Protein AF-A0A2G4SK07-F1 (afdb_monomer_lite)

Foldseek 3Di:
DDDDDPPVPCDPLNVVLVVLVVVLVVLVVVLVVLVVLLVVLVVQLVVCVVVVNNVSNVVSVVVSVVSVVVSVVSVVVNVVSVVVSVVSVVVVVD

Radius of gyration: 22.3 Å; chains: 1; bounding box: 46×20×76 Å

pLDDT: mean 86.28, std 12.92, range [44.97, 95.75]

Secondary structure (DSSP, 8-state):
-----------HHHHHHHHHHHHHHHHHHHHHHHHHHHHHHHHHHHHHHHTT-HHHHHHHHHHHHHHHHHHHHHHHHHHHHHHHHHHHHHTT--

Structure (mmCIF, N/CA/C/O backbone):
data_AF-A0A2G4SK07-F1
#
_entry.id   AF-A0A2G4SK07-F1
#
loop_
_atom_site.group_PDB
_atom_site.id
_atom_site.type_symbol
_atom_site.label_atom_id
_atom_site.label_alt_id
_atom_site.label_comp_id
_atom_site.label_asym_id
_atom_site.label_entity_id
_atom_site.label_seq_id
_atom_site.pdbx_PDB_ins_code
_atom_site.Cartn_x
_atom_site.Cartn_y
_atom_site.Cartn_z
_atom_site.occupancy
_atom_site.B_iso_or_equiv
_atom_site.auth_seq_id
_atom_site.auth_comp_id
_atom_site.auth_asym_id
_atom_site.auth_atom_id
_atom_site.pdbx_PDB_model_num
ATOM 1 N N . MET A 1 1 ? 15.743 -11.978 -55.908 1.00 46.94 1 MET A N 1
ATOM 2 C CA . MET A 1 1 ? 16.941 -11.297 -55.371 1.00 46.94 1 MET A CA 1
ATOM 3 C C . MET A 1 1 ? 16.499 -10.005 -54.694 1.00 46.94 1 M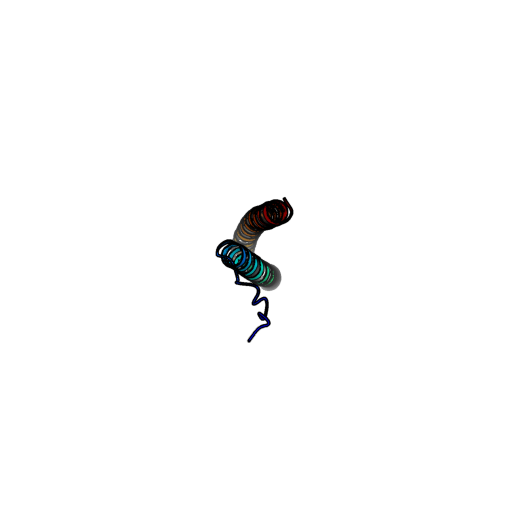ET A C 1
ATOM 5 O O . MET A 1 1 ? 15.891 -9.203 -55.378 1.00 46.94 1 MET A O 1
ATOM 9 N N . GLY A 1 2 ? 16.768 -9.865 -53.387 1.00 58.09 2 GLY A N 1
ATOM 10 C CA . GLY A 1 2 ? 16.908 -8.600 -52.639 1.00 58.09 2 GLY A CA 1
ATOM 11 C C . GLY A 1 2 ? 15.714 -7.638 -52.545 1.00 58.09 2 GLY A C 1
ATOM 12 O O . GLY A 1 2 ? 15.352 -7.011 -53.524 1.00 58.09 2 GLY A O 1
ATOM 13 N N . VAL A 1 3 ? 15.192 -7.405 -51.338 1.00 44.97 3 VAL A N 1
ATOM 14 C CA . VAL A 1 3 ? 15.668 -6.320 -50.454 1.00 44.97 3 VAL A CA 1
ATOM 15 C C . VAL A 1 3 ? 15.132 -6.552 -49.039 1.00 44.97 3 VAL A C 1
ATOM 17 O O . VAL A 1 3 ? 13.946 -6.792 -48.822 1.00 44.97 3 VAL A O 1
ATOM 20 N N . GLY A 1 4 ? 16.054 -6.581 -48.078 1.00 48.31 4 GLY A N 1
ATOM 21 C CA . GLY A 1 4 ? 15.809 -6.961 -46.695 1.00 48.31 4 GLY A CA 1
ATOM 22 C C . GLY A 1 4 ? 14.830 -6.032 -45.994 1.00 48.31 4 GLY A C 1
ATOM 23 O O . GLY A 1 4 ? 15.121 -4.865 -45.746 1.00 48.31 4 GLY A O 1
ATOM 24 N N . SER A 1 5 ? 13.702 -6.597 -45.571 1.00 50.03 5 SER A N 1
ATOM 25 C CA . SER A 1 5 ? 12.925 -6.055 -44.466 1.00 50.03 5 SER A CA 1
ATOM 26 C C . SER A 1 5 ? 13.865 -5.925 -43.266 1.00 50.03 5 SER A C 1
ATOM 28 O O . SER A 1 5 ? 14.254 -6.944 -42.685 1.00 50.03 5 SER A O 1
ATOM 30 N N . SER A 1 6 ? 14.253 -4.699 -42.909 1.00 54.53 6 SER A N 1
ATOM 31 C CA . SER A 1 6 ? 14.909 -4.394 -41.636 1.00 54.53 6 SER A CA 1
ATOM 32 C C . SER A 1 6 ? 13.922 -4.707 -40.510 1.00 54.53 6 SER A C 1
ATOM 34 O O . SER A 1 6 ? 13.225 -3.842 -39.977 1.00 54.53 6 SER A O 1
ATOM 36 N N . LYS A 1 7 ? 13.782 -5.999 -40.197 1.00 59.16 7 LYS A N 1
ATOM 37 C CA . LYS A 1 7 ? 13.061 -6.474 -39.025 1.00 59.16 7 LYS A CA 1
ATOM 38 C C . LYS A 1 7 ? 13.885 -5.979 -37.852 1.00 59.16 7 LYS A C 1
ATOM 40 O O . LYS A 1 7 ? 14.936 -6.551 -37.573 1.00 59.16 7 LYS A O 1
ATOM 45 N N . HIS A 1 8 ? 13.438 -4.899 -37.218 1.00 62.19 8 HIS A N 1
ATOM 46 C CA . HIS A 1 8 ? 13.980 -4.435 -35.949 1.00 62.19 8 HIS A CA 1
ATOM 47 C C . HIS A 1 8 ? 13.955 -5.624 -34.982 1.00 62.19 8 HIS A C 1
ATOM 49 O O . HIS A 1 8 ? 12.906 -5.987 -34.447 1.00 62.19 8 HIS A O 1
ATOM 55 N N . LYS A 1 9 ? 15.090 -6.317 -34.842 1.00 73.00 9 LYS A N 1
ATOM 56 C CA . LYS A 1 9 ? 15.209 -7.461 -33.944 1.00 73.00 9 LYS A CA 1
ATOM 57 C C . LYS A 1 9 ? 15.154 -6.897 -32.536 1.00 73.00 9 LYS A C 1
ATOM 59 O O . LYS A 1 9 ? 16.060 -6.180 -32.128 1.00 73.00 9 LYS A O 1
ATOM 64 N N . ILE A 1 10 ? 14.076 -7.212 -31.823 1.00 73.06 10 ILE A N 1
ATOM 65 C CA . ILE A 1 10 ? 13.927 -6.891 -30.404 1.00 73.06 10 ILE A CA 1
ATOM 66 C C . ILE A 1 10 ? 15.143 -7.470 -29.680 1.00 73.06 10 ILE A C 1
ATOM 68 O O . ILE A 1 10 ? 15.338 -8.689 -29.666 1.00 73.06 10 ILE A O 1
ATOM 72 N N . THR A 1 11 ? 15.969 -6.596 -29.115 1.00 84.00 11 THR A N 1
ATOM 73 C CA . THR A 1 11 ? 17.181 -6.997 -28.398 1.00 84.00 11 THR A CA 1
ATOM 74 C C . THR A 1 11 ? 16.828 -7.524 -27.005 1.00 84.00 11 THR A C 1
ATOM 76 O O . THR A 1 11 ? 15.749 -7.252 -26.472 1.00 84.00 11 THR A O 1
ATOM 79 N N . SER A 1 12 ? 17.730 -8.281 -26.376 1.00 82.00 12 SER A N 1
ATOM 80 C CA . SER A 1 12 ? 17.586 -8.681 -24.965 1.00 82.00 12 SER A CA 1
ATOM 81 C C . SER A 1 12 ? 17.418 -7.466 -24.042 1.00 82.00 12 SER A C 1
ATOM 83 O O . SER A 1 12 ? 16.644 -7.513 -23.088 1.00 82.00 12 SER A O 1
ATOM 85 N N . GLN A 1 13 ? 18.067 -6.351 -24.380 1.00 77.88 13 GLN A N 1
ATOM 86 C CA . GLN A 1 13 ? 17.947 -5.076 -23.679 1.00 77.88 13 GLN A CA 1
ATOM 87 C C . GLN A 1 13 ? 16.552 -4.449 -23.829 1.00 77.88 13 GLN A C 1
ATOM 89 O O . GLN A 1 13 ? 15.995 -3.959 -22.848 1.00 77.88 13 GLN A O 1
ATOM 94 N N . ASP A 1 14 ? 15.942 -4.505 -25.019 1.00 83.06 14 ASP A N 1
ATOM 95 C CA . ASP A 1 14 ? 14.570 -4.017 -25.227 1.00 83.06 14 ASP A CA 1
ATOM 96 C C . ASP A 1 14 ? 13.552 -4.799 -24.387 1.00 83.06 14 ASP A C 1
ATOM 98 O O . ASP A 1 14 ? 12.615 -4.205 -23.847 1.00 83.06 14 ASP A O 1
ATOM 102 N N . LYS A 1 15 ? 13.760 -6.115 -24.231 1.00 85.81 15 LYS A N 1
ATOM 103 C CA . LYS A 1 15 ? 12.940 -6.959 -23.349 1.00 85.81 15 LYS A CA 1
ATOM 104 C C . LYS A 1 15 ? 13.111 -6.572 -21.880 1.00 85.81 15 LYS A C 1
ATOM 106 O O . LYS A 1 15 ? 12.114 -6.340 -21.209 1.00 85.81 15 LYS A O 1
ATOM 111 N N . ALA A 1 16 ? 14.347 -6.384 -21.414 1.00 85.75 16 ALA A N 1
ATOM 112 C CA . ALA A 1 16 ? 14.610 -5.953 -20.039 1.00 85.75 16 ALA A CA 1
ATOM 113 C C . ALA A 1 16 ? 13.978 -4.582 -19.722 1.00 85.75 16 ALA A C 1
ATOM 115 O O . ALA A 1 16 ? 13.369 -4.396 -18.670 1.00 85.75 16 ALA A O 1
ATOM 116 N N . ILE A 1 17 ? 14.047 -3.625 -20.656 1.00 86.94 17 ILE A N 1
ATOM 117 C CA . ILE A 1 17 ? 13.389 -2.315 -20.511 1.00 86.94 17 ILE A CA 1
ATOM 118 C C . ILE A 1 17 ? 11.863 -2.464 -20.466 1.00 86.94 17 ILE A C 1
ATOM 120 O O . ILE A 1 17 ? 11.196 -1.734 -19.727 1.00 86.94 17 ILE A O 1
ATOM 124 N N . LEU A 1 18 ? 11.292 -3.366 -21.269 1.00 89.31 18 LEU A N 1
ATOM 125 C CA . LEU A 1 18 ? 9.860 -3.652 -21.240 1.00 89.31 18 LEU A CA 1
ATOM 126 C C . LEU A 1 18 ? 9.445 -4.239 -19.887 1.00 89.31 18 LEU A C 1
ATOM 128 O O . LEU A 1 18 ? 8.477 -3.757 -19.303 1.00 89.31 18 LEU A O 1
ATOM 132 N N . ASP A 1 19 ? 10.200 -5.196 -19.356 1.00 89.12 19 ASP A N 1
ATOM 133 C CA . ASP A 1 19 ? 9.909 -5.822 -18.065 1.00 89.12 19 ASP A CA 1
ATOM 134 C C . ASP A 1 19 ? 9.944 -4.804 -16.917 1.00 89.12 19 ASP A C 1
ATOM 136 O O . ASP A 1 19 ? 9.018 -4.763 -16.102 1.00 89.12 19 ASP A O 1
ATOM 140 N N . LEU A 1 20 ? 10.933 -3.901 -16.902 1.00 89.62 20 LEU A N 1
ATOM 141 C CA . LEU A 1 20 ? 11.000 -2.802 -15.930 1.00 89.62 20 LEU A CA 1
ATOM 142 C C . LEU A 1 20 ? 9.785 -1.865 -16.028 1.00 89.62 20 LEU A C 1
ATOM 144 O O . LEU A 1 20 ? 9.216 -1.463 -15.011 1.00 89.62 20 LEU A O 1
ATOM 148 N N . LYS A 1 21 ? 9.334 -1.537 -17.247 1.00 90.06 21 LYS A N 1
ATOM 149 C CA . LYS A 1 21 ? 8.121 -0.723 -17.452 1.00 90.06 21 LYS A CA 1
ATOM 150 C C . LYS A 1 21 ? 6.872 -1.439 -16.946 1.00 90.06 21 LYS A C 1
ATOM 152 O O . LYS A 1 21 ? 6.052 -0.817 -16.276 1.00 90.06 21 LYS A O 1
ATOM 157 N N . VAL A 1 22 ? 6.745 -2.737 -17.220 1.00 93.81 22 VAL A N 1
ATOM 158 C CA . VAL A 1 22 ? 5.624 -3.554 -16.739 1.00 93.81 22 VAL A CA 1
ATOM 159 C C . VAL A 1 22 ? 5.608 -3.603 -15.210 1.00 93.81 22 VAL A C 1
ATOM 161 O O . VAL A 1 22 ? 4.545 -3.454 -14.607 1.00 93.81 22 VAL A O 1
ATOM 164 N N . GLN A 1 23 ? 6.765 -3.771 -14.565 1.00 90.75 23 GLN A N 1
ATOM 165 C CA . GLN A 1 23 ? 6.882 -3.731 -13.104 1.00 90.75 23 GLN A CA 1
ATOM 166 C C . GLN A 1 23 ? 6.472 -2.366 -12.536 1.00 90.75 23 GLN A C 1
ATOM 168 O O . GLN A 1 23 ? 5.657 -2.308 -11.613 1.00 90.75 23 GLN A O 1
ATOM 173 N N . ARG A 1 24 ? 6.948 -1.268 -13.136 1.00 91.56 24 ARG A N 1
ATOM 174 C CA . ARG A 1 24 ? 6.551 0.097 -12.763 1.00 91.56 24 ARG A CA 1
ATOM 175 C C . ARG A 1 24 ? 5.038 0.295 -12.868 1.00 91.56 24 ARG A C 1
ATOM 177 O O . ARG A 1 24 ? 4.420 0.834 -11.953 1.00 91.56 24 ARG A O 1
ATOM 184 N N . ASP A 1 25 ? 4.425 -0.146 -13.962 1.00 92.88 25 ASP A N 1
ATOM 185 C CA . ASP A 1 25 ? 2.989 0.045 -14.189 1.00 92.88 25 ASP A CA 1
ATOM 186 C C . ASP A 1 25 ? 2.145 -0.790 -13.210 1.00 92.88 25 ASP A C 1
ATOM 188 O O . ASP A 1 25 ? 1.119 -0.316 -12.709 1.00 92.88 25 ASP A O 1
ATOM 192 N N . LYS A 1 26 ? 2.608 -1.996 -12.849 1.00 93.56 26 LYS A N 1
ATOM 193 C CA . LYS A 1 26 ? 2.010 -2.805 -11.775 1.00 93.56 26 LYS A CA 1
ATOM 194 C C . LYS A 1 26 ? 2.078 -2.094 -10.423 1.00 93.56 26 LYS A C 1
ATOM 196 O O . LYS A 1 26 ? 1.063 -2.050 -9.729 1.00 93.56 26 LYS A O 1
ATOM 201 N N . LEU A 1 27 ? 3.220 -1.500 -10.069 1.00 92.62 27 LEU A N 1
ATOM 202 C CA . LEU A 1 27 ? 3.358 -0.741 -8.821 1.00 92.62 27 LEU A CA 1
ATOM 203 C C . LEU A 1 27 ? 2.483 0.515 -8.812 1.00 92.62 27 LEU A C 1
ATOM 205 O O . LEU A 1 27 ? 1.810 0.760 -7.820 1.00 92.62 27 LEU A O 1
ATOM 209 N N . LYS A 1 28 ? 2.368 1.243 -9.931 1.00 93.00 28 LYS A N 1
ATOM 210 C CA . LYS A 1 28 ? 1.422 2.372 -10.060 1.00 93.00 28 LYS A CA 1
ATOM 211 C C . LYS A 1 28 ? -0.026 1.939 -9.847 1.00 93.00 28 LYS A C 1
ATOM 213 O O . LYS A 1 28 ? -0.800 2.633 -9.190 1.00 93.00 28 LYS A O 1
ATOM 218 N N . LYS A 1 29 ? -0.416 0.778 -10.381 1.00 94.75 29 LYS A N 1
ATOM 219 C CA . LYS A 1 29 ? -1.750 0.210 -10.137 1.00 94.75 29 LYS A CA 1
ATOM 220 C C . LYS A 1 29 ? -1.937 -0.158 -8.662 1.00 94.75 29 LYS A C 1
ATOM 222 O O . LYS A 1 29 ? -2.996 0.107 -8.100 1.00 94.75 29 LYS A O 1
ATOM 227 N N . TYR A 1 30 ? -0.915 -0.737 -8.038 1.00 93.88 30 TYR A N 1
ATOM 228 C CA . TYR A 1 30 ? -0.938 -1.082 -6.620 1.00 93.88 30 TYR A CA 1
ATOM 229 C C . TYR A 1 30 ? -1.045 0.156 -5.718 1.00 93.88 30 TYR A C 1
ATOM 231 O O . TYR A 1 30 ? -1.904 0.186 -4.842 1.00 93.88 30 TYR A O 1
ATOM 239 N N . GLN A 1 31 ? -0.277 1.210 -6.004 1.00 93.12 31 GLN A N 1
ATOM 240 C CA . GLN A 1 31 ? -0.331 2.512 -5.334 1.00 93.12 31 GLN A CA 1
ATOM 241 C C . GLN A 1 31 ? -1.750 3.108 -5.372 1.00 93.12 31 GLN A C 1
ATOM 243 O O . GLN A 1 31 ? -2.300 3.492 -4.342 1.00 93.12 31 GLN A O 1
ATOM 248 N N . LYS A 1 32 ? -2.402 3.103 -6.546 1.00 94.75 32 LYS A N 1
ATOM 249 C CA . LYS A 1 32 ? -3.799 3.557 -6.680 1.00 94.75 32 LYS A CA 1
ATOM 250 C C . LYS A 1 32 ? -4.761 2.742 -5.816 1.00 94.75 32 LYS A C 1
ATOM 252 O O . LYS A 1 32 ? -5.621 3.313 -5.153 1.00 9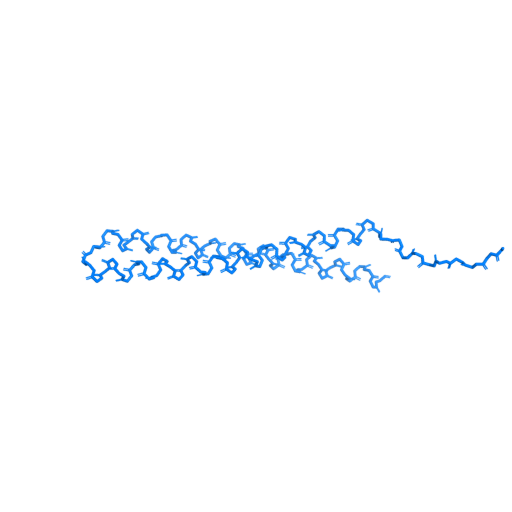4.75 32 LYS A O 1
ATOM 257 N N . ASN A 1 33 ? -4.606 1.419 -5.801 1.00 94.81 33 ASN A N 1
ATOM 258 C CA . ASN A 1 33 ? -5.435 0.551 -4.967 1.00 94.81 33 ASN A CA 1
ATOM 259 C C . ASN A 1 33 ? -5.206 0.810 -3.470 1.00 94.81 33 ASN A C 1
ATOM 261 O O . ASN A 1 33 ? -6.172 0.816 -2.710 1.00 94.81 33 ASN A O 1
ATOM 265 N N . LEU A 1 34 ? -3.959 1.051 -3.046 1.00 92.56 34 LEU A N 1
ATOM 266 C CA . LEU A 1 34 ? -3.631 1.399 -1.662 1.00 92.56 34 LEU A CA 1
ATOM 267 C C . LEU A 1 34 ? -4.311 2.697 -1.226 1.00 92.56 34 LEU A C 1
ATOM 269 O O . LEU A 1 34 ? -4.914 2.714 -0.156 1.00 92.56 34 LEU A O 1
ATOM 273 N N . ASN A 1 35 ? -4.302 3.735 -2.065 1.00 93.50 35 ASN A N 1
ATOM 274 C CA . ASN A 1 35 ? -4.991 4.994 -1.767 1.00 93.50 35 ASN A CA 1
ATOM 275 C C . ASN A 1 35 ? -6.494 4.781 -1.527 1.00 93.50 35 ASN A C 1
ATOM 277 O O . ASN A 1 35 ? -7.030 5.247 -0.524 1.00 93.50 35 ASN A O 1
ATOM 281 N N . VAL A 1 36 ? -7.153 3.972 -2.364 1.00 95.75 36 VAL A N 1
ATOM 282 C CA . VAL A 1 36 ? -8.571 3.614 -2.172 1.00 95.75 36 VAL A CA 1
ATOM 283 C C . VAL A 1 36 ? -8.795 2.865 -0.850 1.00 95.75 36 VAL A C 1
ATOM 285 O O . VAL A 1 36 ? -9.810 3.061 -0.183 1.00 95.75 36 VAL A O 1
ATOM 288 N N . VAL A 1 37 ? -7.869 1.992 -0.443 1.00 94.31 37 VAL A N 1
ATOM 289 C CA . VAL A 1 37 ? -7.963 1.286 0.847 1.00 94.31 37 VAL A CA 1
ATOM 290 C C . VAL A 1 37 ? -7.779 2.252 2.019 1.00 94.31 37 VAL A C 1
ATOM 292 O O . VAL A 1 37 ? -8.536 2.171 2.984 1.00 94.31 37 VAL A O 1
ATOM 295 N N . ILE A 1 38 ? -6.831 3.187 1.935 1.00 94.19 38 ILE A N 1
ATOM 296 C CA . ILE A 1 38 ? -6.604 4.212 2.964 1.00 94.19 38 ILE A CA 1
ATOM 297 C C . ILE A 1 38 ? -7.861 5.069 3.150 1.00 94.19 38 ILE A C 1
ATOM 299 O O . ILE A 1 38 ? -8.304 5.265 4.282 1.00 94.19 38 ILE A O 1
ATOM 303 N N . GLU A 1 39 ? -8.486 5.519 2.061 1.00 94.50 39 GLU A N 1
ATOM 304 C CA . GLU A 1 39 ? -9.744 6.276 2.109 1.00 94.50 39 GLU A CA 1
ATOM 305 C C . GLU A 1 39 ? -10.869 5.489 2.795 1.00 94.50 39 GLU A C 1
ATOM 307 O O . GLU A 1 39 ? -11.594 6.031 3.635 1.00 94.50 39 GLU A O 1
ATOM 312 N N . LYS A 1 40 ? -10.976 4.186 2.507 1.00 94.75 40 LYS A N 1
ATOM 313 C CA . LYS A 1 40 ? -11.940 3.294 3.168 1.00 94.75 40 LYS A CA 1
ATOM 314 C C . LYS A 1 40 ? -11.668 3.144 4.664 1.00 94.75 40 LYS A C 1
ATOM 316 O O . LYS A 1 40 ? -12.617 3.171 5.443 1.00 94.75 40 LYS A O 1
ATOM 321 N N . GLU A 1 41 ? -10.410 3.017 5.083 1.00 93.00 41 GLU A N 1
ATOM 322 C CA . GLU A 1 41 ? -10.045 2.948 6.507 1.00 93.00 41 GLU A CA 1
ATOM 323 C C . GLU A 1 41 ? -10.352 4.272 7.231 1.00 93.00 41 GLU A C 1
ATOM 325 O O . GLU A 1 41 ? -10.846 4.257 8.360 1.00 93.00 41 GLU A O 1
ATOM 330 N N . ILE A 1 42 ? -10.159 5.425 6.574 1.00 94.31 42 ILE A N 1
ATOM 331 C CA . ILE A 1 42 ? -10.563 6.738 7.111 1.00 94.31 42 ILE A CA 1
ATOM 332 C C . ILE A 1 42 ? -12.084 6.801 7.293 1.00 94.31 42 ILE A C 1
ATOM 334 O O . ILE A 1 42 ? -12.563 7.214 8.352 1.00 94.31 42 ILE A O 1
ATOM 338 N N . ALA A 1 43 ? -12.854 6.389 6.283 1.00 94.75 43 ALA A N 1
ATOM 339 C CA . ALA A 1 43 ? -14.312 6.363 6.363 1.00 94.75 43 ALA A CA 1
ATOM 340 C C . ALA A 1 43 ? -14.796 5.406 7.465 1.00 94.75 43 ALA A C 1
ATOM 342 O O . ALA A 1 43 ? -15.648 5.773 8.276 1.00 94.75 43 ALA A O 1
ATOM 343 N N . ALA A 1 44 ? -14.199 4.216 7.561 1.00 93.12 44 ALA A N 1
ATOM 344 C CA . ALA A 1 44 ? -14.499 3.240 8.603 1.00 93.12 44 ALA A CA 1
ATOM 345 C C . ALA A 1 44 ? -14.179 3.772 10.009 1.00 93.12 44 ALA A C 1
ATOM 347 O O . ALA A 1 44 ? -14.968 3.565 10.932 1.00 93.12 44 ALA A O 1
ATOM 348 N N . ALA A 1 45 ? -13.067 4.494 10.179 1.00 93.12 45 ALA A N 1
ATOM 349 C CA . ALA A 1 45 ? -12.723 5.142 11.441 1.00 93.12 45 ALA A CA 1
ATOM 350 C C . ALA A 1 45 ? -13.753 6.216 11.827 1.00 93.12 45 ALA A C 1
ATOM 352 O O . ALA A 1 45 ? -14.214 6.231 12.968 1.00 93.12 45 ALA A O 1
ATOM 353 N N . LYS A 1 46 ? -14.168 7.069 10.878 1.00 94.38 46 LYS A N 1
ATOM 354 C CA . LYS A 1 46 ? -15.201 8.099 11.101 1.00 94.38 46 LYS A CA 1
ATOM 355 C C . LYS A 1 46 ? -16.543 7.485 11.508 1.00 94.38 46 LYS A C 1
ATOM 357 O O . LYS A 1 46 ? -17.133 7.923 12.492 1.00 94.38 46 LYS A O 1
ATOM 362 N N . LEU A 1 47 ? -16.981 6.434 10.813 1.00 94.50 47 LEU A N 1
ATOM 363 C CA . LEU A 1 47 ? -18.212 5.704 11.142 1.00 94.50 47 LEU A CA 1
ATOM 364 C C . LEU A 1 47 ? -18.132 5.017 12.513 1.00 94.50 47 LEU A C 1
ATOM 366 O O . LEU A 1 47 ? -19.089 5.028 13.281 1.00 94.50 47 LEU A O 1
ATOM 370 N N . ALA A 1 48 ? -16.984 4.431 12.857 1.00 93.81 48 ALA A N 1
ATOM 371 C CA . ALA A 1 48 ? -16.799 3.813 14.166 1.00 93.81 48 ALA A CA 1
ATOM 372 C C . ALA A 1 48 ? -16.839 4.847 15.306 1.00 93.81 48 ALA A C 1
ATOM 374 O O . ALA A 1 48 ? -17.372 4.548 16.375 1.00 93.81 48 ALA A O 1
ATOM 375 N N . LEU A 1 49 ? -16.319 6.059 15.077 1.00 92.69 49 LEU A N 1
ATOM 376 C CA . LEU A 1 49 ? -16.411 7.165 16.033 1.00 92.69 49 LEU A CA 1
ATOM 377 C C . LEU A 1 49 ? -17.851 7.660 16.202 1.00 92.69 49 LEU A C 1
ATOM 379 O O . LEU A 1 49 ? -18.276 7.847 17.339 1.00 92.69 49 LEU A O 1
ATOM 383 N N . SER A 1 50 ? -18.617 7.808 15.114 1.00 93.81 50 SER A N 1
ATOM 384 C CA . SER A 1 50 ? -20.026 8.226 15.198 1.00 93.81 50 SER A CA 1
ATOM 385 C C . SER A 1 50 ? -20.908 7.188 15.898 1.00 93.81 50 SER A C 1
ATOM 387 O O . SER A 1 50 ? -21.892 7.543 16.532 1.00 93.81 50 SER A O 1
ATOM 389 N N . GLN A 1 51 ? -20.536 5.907 15.832 1.00 93.50 51 GLN A N 1
ATOM 390 C CA . GLN A 1 51 ? -21.186 4.811 16.561 1.00 93.50 51 GLN A CA 1
ATOM 391 C C . GLN A 1 51 ? -20.703 4.666 18.019 1.00 93.50 51 GLN A C 1
ATOM 393 O O . GLN A 1 51 ? -21.088 3.720 18.701 1.00 93.50 51 GLN A O 1
ATOM 398 N N . GLY A 1 52 ? -19.808 5.539 18.499 1.00 92.19 52 GLY A N 1
ATOM 399 C CA . GLY A 1 52 ? -19.241 5.464 19.851 1.00 92.19 52 GLY A CA 1
ATOM 400 C C . GLY A 1 52 ? -18.248 4.312 20.070 1.00 92.19 52 GLY A C 1
ATOM 401 O O . GLY A 1 52 ? -17.751 4.113 21.181 1.00 92.19 52 GLY A O 1
ATOM 402 N N . ASN A 1 53 ? -17.893 3.558 19.025 1.00 93.25 53 ASN A N 1
ATOM 403 C CA . ASN A 1 53 ? -17.005 2.404 19.121 1.00 93.25 53 ASN A CA 1
ATOM 404 C C . ASN A 1 53 ? -15.529 2.804 18.951 1.00 93.25 53 ASN A C 1
ATOM 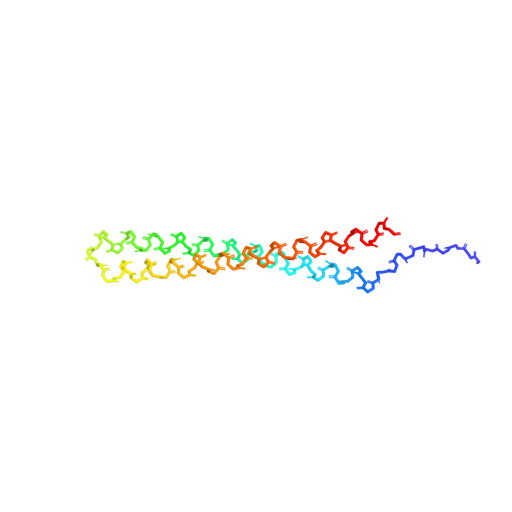406 O O . ASN A 1 53 ? -14.899 2.597 17.907 1.00 93.25 53 ASN A O 1
ATOM 410 N N . LYS A 1 54 ? -14.950 3.334 20.034 1.00 91.56 54 LYS A N 1
ATOM 411 C CA . LYS A 1 54 ? -13.547 3.787 20.084 1.00 91.56 54 LYS A CA 1
ATOM 412 C C . LYS A 1 54 ? -12.533 2.685 19.747 1.00 91.56 54 LYS A C 1
ATOM 414 O O . LYS A 1 54 ? -11.531 2.962 19.091 1.00 91.56 54 LYS A O 1
ATOM 419 N N . LYS A 1 55 ? -12.783 1.431 20.149 1.00 92.44 55 LYS A N 1
ATOM 420 C CA . LYS A 1 55 ? -11.876 0.298 19.869 1.00 92.44 55 LYS A CA 1
ATOM 421 C C . LYS A 1 55 ? -11.774 0.025 18.367 1.00 92.44 55 LYS A C 1
ATOM 423 O O . LYS A 1 55 ? -10.674 -0.137 17.841 1.00 92.44 55 LYS A O 1
ATOM 428 N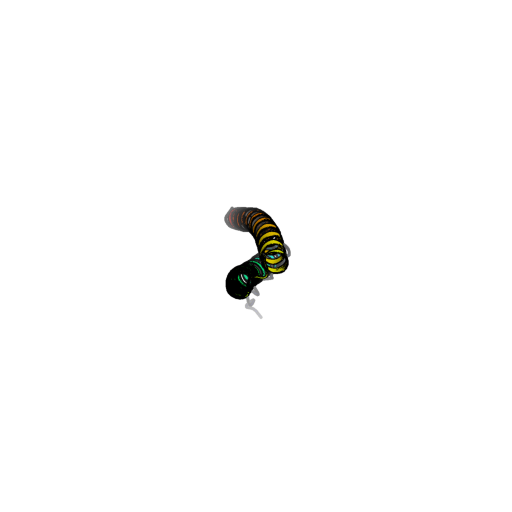 N . LYS A 1 56 ? -12.916 0.021 17.672 1.00 91.62 56 LYS A N 1
ATOM 429 C CA . LYS A 1 56 ? -12.979 -0.186 16.219 1.00 91.62 56 LYS A CA 1
ATOM 430 C C . LYS A 1 56 ? -12.363 0.989 15.453 1.00 91.62 56 LYS A C 1
ATOM 432 O O . LYS A 1 56 ? -11.636 0.758 14.492 1.00 91.62 56 LYS A O 1
ATOM 437 N N . ALA A 1 57 ? -12.565 2.220 15.928 1.00 92.88 57 ALA A N 1
ATOM 438 C CA . ALA A 1 57 ? -11.924 3.406 15.362 1.00 92.88 57 ALA A CA 1
ATOM 439 C C . ALA A 1 57 ? -10.389 3.351 15.479 1.00 92.88 57 ALA A C 1
ATOM 441 O O . ALA A 1 57 ? -9.688 3.556 14.491 1.00 92.88 57 ALA A O 1
ATOM 442 N N . LEU A 1 58 ? -9.855 2.995 16.653 1.00 94.25 58 LEU A N 1
ATOM 443 C CA . LEU A 1 58 ? -8.409 2.834 16.857 1.00 94.25 58 LEU A CA 1
ATOM 444 C C . LEU A 1 58 ? -7.808 1.739 15.969 1.00 94.25 58 LEU A C 1
ATOM 446 O O . LEU A 1 58 ? -6.702 1.903 15.458 1.00 94.25 58 LEU A O 1
ATOM 450 N N . LEU A 1 59 ? -8.524 0.630 15.768 1.00 94.62 59 LEU A N 1
ATOM 451 C CA . LEU A 1 59 ? -8.080 -0.441 14.877 1.00 94.62 59 LEU A CA 1
ATOM 452 C C . LEU A 1 59 ? -7.998 0.037 13.418 1.00 94.62 59 LEU A C 1
ATOM 454 O O . LEU A 1 59 ? -6.989 -0.214 12.762 1.00 94.62 59 LEU A O 1
ATOM 458 N N . ALA A 1 60 ? -9.016 0.753 12.932 1.00 92.88 60 ALA A N 1
ATOM 459 C CA . ALA A 1 60 ? -9.023 1.327 11.584 1.00 92.88 60 ALA A CA 1
ATOM 460 C C . ALA A 1 60 ? -7.884 2.343 11.386 1.00 92.88 60 ALA A C 1
ATOM 462 O O . ALA A 1 60 ? -7.187 2.312 10.377 1.00 92.88 60 ALA A O 1
ATOM 463 N N . LEU A 1 61 ? -7.601 3.181 12.390 1.00 93.12 61 LEU A N 1
ATOM 464 C CA . LEU A 1 61 ? -6.465 4.110 12.349 1.00 93.12 61 LEU A CA 1
ATOM 465 C C . LEU A 1 61 ? -5.106 3.393 12.343 1.00 93.12 61 LEU A C 1
ATOM 467 O O . LEU A 1 61 ? -4.196 3.810 11.628 1.00 93.12 61 LEU A O 1
ATOM 471 N N . LYS A 1 62 ? -4.955 2.297 13.100 1.00 94.81 62 LYS A N 1
ATOM 472 C CA . LYS A 1 62 ? -3.730 1.478 13.062 1.00 94.81 62 LYS A CA 1
ATOM 473 C C . LYS A 1 62 ? -3.520 0.836 11.697 1.00 94.81 62 LYS A C 1
ATOM 475 O O . LYS A 1 62 ? -2.393 0.835 11.210 1.00 94.81 62 LYS A O 1
ATOM 480 N N . LYS A 1 63 ? -4.594 0.325 11.084 1.00 93.69 63 LYS A N 1
ATOM 481 C CA . LYS A 1 63 ? -4.560 -0.158 9.702 1.00 93.69 63 LYS A CA 1
ATOM 482 C C . LYS A 1 63 ? -4.149 0.982 8.784 1.00 93.69 63 LYS A C 1
ATOM 484 O O . LYS A 1 63 ? -3.080 0.910 8.214 1.00 93.69 63 LYS A O 1
ATOM 489 N N . LYS A 1 64 ? -4.866 2.106 8.765 1.00 94.44 64 LYS A N 1
ATOM 490 C CA . LYS A 1 64 ? -4.498 3.286 7.962 1.00 94.44 64 LYS A CA 1
ATOM 491 C C . LYS A 1 64 ? -2.988 3.605 8.008 1.00 94.44 64 LYS A C 1
ATOM 493 O O . LYS A 1 64 ? -2.372 3.712 6.954 1.00 94.44 64 LYS A O 1
ATOM 498 N N . LYS A 1 65 ? -2.382 3.655 9.202 1.00 95.12 65 LYS A N 1
ATOM 499 C CA . LYS A 1 65 ? -0.937 3.901 9.369 1.00 95.12 65 LYS A CA 1
ATOM 500 C C . LYS A 1 65 ? -0.049 2.847 8.692 1.00 95.12 65 LYS A C 1
ATOM 502 O O . LYS A 1 65 ? 0.959 3.197 8.088 1.00 95.12 65 LYS A O 1
ATOM 507 N N . TYR A 1 66 ? -0.388 1.564 8.800 1.00 95.31 66 TYR A N 1
ATOM 508 C CA . TYR A 1 66 ? 0.357 0.494 8.127 1.00 95.31 66 TYR A CA 1
ATOM 509 C C . TYR A 1 66 ? 0.277 0.627 6.599 1.00 95.31 66 TYR A C 1
ATOM 511 O O . TYR A 1 66 ? 1.279 0.465 5.904 1.00 95.31 66 TYR A O 1
ATOM 519 N N . GLN A 1 67 ? -0.894 0.989 6.076 1.00 93.06 67 GLN A N 1
ATOM 520 C CA . GLN A 1 67 ? -1.109 1.185 4.645 1.00 93.06 67 GLN A CA 1
ATOM 521 C C . GLN A 1 67 ? -0.333 2.405 4.128 1.00 93.06 67 GLN A C 1
ATOM 523 O O . GLN A 1 67 ? 0.234 2.330 3.044 1.00 93.06 67 GLN A O 1
ATOM 528 N N . GLU A 1 68 ? -0.245 3.486 4.909 1.00 93.69 68 GLU A N 1
ATOM 529 C CA . GLU A 1 68 ? 0.599 4.652 4.600 1.00 93.69 68 GLU A CA 1
ATOM 530 C C . GLU A 1 68 ? 2.089 4.280 4.541 1.00 93.69 68 GLU A C 1
ATOM 532 O O . GLU A 1 68 ? 2.778 4.653 3.597 1.00 93.69 68 GLU A O 1
ATOM 537 N N . GLN A 1 69 ? 2.584 3.467 5.480 1.00 95.31 69 GLN A N 1
ATOM 538 C CA . GLN A 1 69 ? 3.966 2.966 5.429 1.00 95.31 69 GLN A CA 1
ATOM 539 C C . GLN A 1 69 ? 4.221 2.072 4.209 1.00 95.31 69 GLN A C 1
ATOM 541 O O . GLN A 1 69 ? 5.315 2.061 3.644 1.00 95.31 69 GLN A O 1
ATOM 546 N N . LEU A 1 70 ? 3.227 1.281 3.807 1.00 93.06 70 LEU A N 1
ATOM 547 C CA . LEU A 1 70 ? 3.327 0.439 2.620 1.00 93.06 70 LEU A CA 1
ATOM 548 C C . LEU A 1 70 ? 3.303 1.267 1.329 1.00 93.06 70 LEU A C 1
ATOM 550 O O . LEU A 1 70 ? 4.014 0.933 0.379 1.00 93.06 70 LEU A O 1
ATOM 554 N N . LEU A 1 71 ? 2.528 2.352 1.310 1.00 93.12 71 LEU A N 1
ATOM 555 C CA . LEU A 1 71 ? 2.519 3.333 0.230 1.00 93.12 71 LEU A CA 1
ATOM 556 C C . LEU A 1 71 ? 3.899 3.983 0.080 1.00 93.12 71 LEU A C 1
ATOM 558 O O . LEU A 1 71 ? 4.463 3.939 -1.005 1.00 93.12 71 LEU A O 1
ATOM 562 N N . GLU A 1 72 ? 4.497 4.452 1.177 1.00 94.50 72 GLU A N 1
ATOM 563 C CA . GLU A 1 72 ? 5.833 5.064 1.174 1.00 94.50 72 GLU A CA 1
ATOM 564 C C . GLU A 1 72 ? 6.908 4.116 0.615 1.00 94.50 72 GLU A C 1
ATOM 566 O O . GLU A 1 72 ? 7.711 4.493 -0.239 1.00 94.50 72 GLU A O 1
ATOM 571 N N . LYS A 1 73 ? 6.889 2.840 1.022 1.00 93.81 73 LYS A N 1
ATOM 572 C CA . LYS A 1 73 ? 7.787 1.816 0.458 1.00 93.81 73 LYS A CA 1
ATOM 573 C C . LYS A 1 73 ? 7.546 1.588 -1.035 1.00 93.81 73 LYS A C 1
ATOM 575 O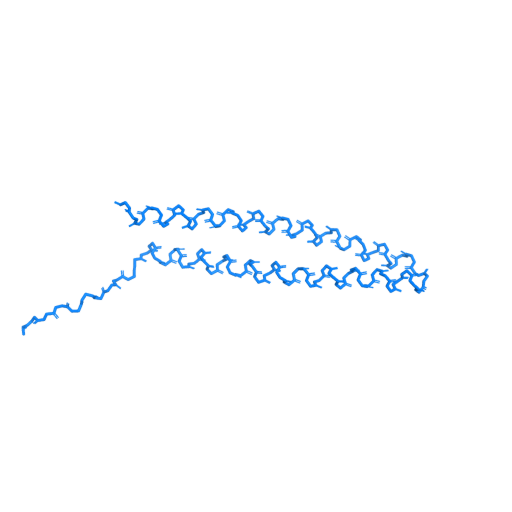 O . LYS A 1 73 ? 8.497 1.380 -1.785 1.00 93.81 73 LYS A O 1
ATOM 580 N N . THR A 1 74 ? 6.284 1.607 -1.462 1.00 92.19 74 THR A N 1
ATOM 581 C CA . THR A 1 74 ? 5.909 1.461 -2.877 1.00 92.19 74 THR A CA 1
ATOM 582 C C . THR A 1 74 ? 6.434 2.642 -3.694 1.00 92.19 74 THR A C 1
ATOM 584 O O . THR A 1 74 ? 6.976 2.434 -4.778 1.00 92.19 74 THR A O 1
ATOM 587 N N . ASP A 1 75 ? 6.345 3.859 -3.158 1.00 91.25 75 ASP A N 1
ATOM 588 C CA . ASP A 1 75 ? 6.848 5.074 -3.800 1.00 91.25 75 ASP A CA 1
ATOM 589 C C . ASP A 1 75 ? 8.373 5.037 -3.950 1.00 91.25 75 ASP A C 1
ATOM 591 O O . ASP A 1 75 ? 8.891 5.308 -5.033 1.00 91.25 75 ASP A O 1
ATOM 595 N N . GLN A 1 76 ? 9.097 4.593 -2.918 1.00 94.56 76 GLN A N 1
ATOM 596 C CA . GLN A 1 76 ? 10.550 4.389 -2.990 1.00 94.56 76 GLN A CA 1
ATOM 597 C C . GLN A 1 76 ? 10.941 3.363 -4.065 1.00 94.56 76 GLN A C 1
ATOM 599 O O . GLN A 1 76 ? 11.848 3.602 -4.862 1.00 94.56 76 GLN A O 1
ATOM 604 N N . GLN A 1 77 ? 10.242 2.226 -4.133 1.00 90.38 77 GLN A N 1
ATOM 605 C CA . GLN A 1 77 ? 10.485 1.218 -5.172 1.00 90.38 77 GLN A CA 1
ATOM 606 C C . GLN A 1 77 ? 10.213 1.761 -6.578 1.00 90.38 77 GLN A C 1
ATOM 608 O O . GLN A 1 77 ? 10.926 1.430 -7.527 1.00 90.38 77 GLN A O 1
ATOM 613 N N . LEU A 1 78 ? 9.189 2.600 -6.717 1.00 91.75 78 LEU A N 1
ATOM 614 C CA . LEU A 1 78 ? 8.810 3.210 -7.982 1.00 91.75 78 LEU A CA 1
ATOM 615 C C . LEU A 1 78 ? 9.865 4.217 -8.452 1.00 91.75 78 LEU A C 1
ATOM 617 O O . LEU A 1 78 ? 10.237 4.171 -9.624 1.00 91.75 78 LEU A O 1
ATOM 621 N N . LEU A 1 79 ? 10.397 5.048 -7.551 1.00 91.75 79 LEU A N 1
ATOM 622 C CA . LEU A 1 79 ? 11.508 5.960 -7.845 1.00 91.75 79 LEU A CA 1
ATOM 623 C C . LEU A 1 79 ? 12.734 5.200 -8.365 1.00 91.75 79 LEU A C 1
ATOM 625 O O . LEU A 1 79 ? 13.250 5.530 -9.433 1.00 91.75 79 LEU A O 1
ATOM 629 N N . ASN A 1 80 ? 13.132 4.125 -7.677 1.00 90.69 80 ASN A N 1
ATOM 630 C CA . ASN A 1 80 ? 14.266 3.295 -8.093 1.00 90.69 80 ASN A CA 1
ATOM 631 C C . ASN A 1 80 ? 14.049 2.687 -9.490 1.00 90.69 80 ASN A C 1
ATOM 633 O O . ASN A 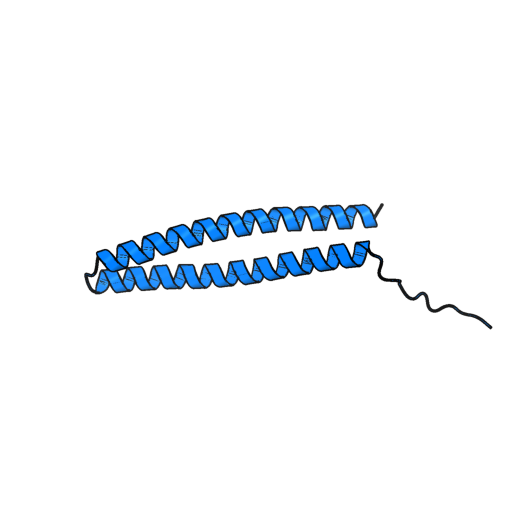1 80 ? 14.958 2.657 -10.319 1.00 90.69 80 ASN A O 1
ATOM 637 N N . LEU A 1 81 ? 12.834 2.217 -9.792 1.00 89.75 81 LEU A N 1
ATOM 638 C CA . LEU A 1 81 ? 12.509 1.683 -11.119 1.00 89.75 81 LEU A CA 1
ATOM 639 C C . LEU A 1 81 ? 12.500 2.760 -12.203 1.00 89.75 81 LEU A C 1
ATOM 641 O O . LEU A 1 81 ? 12.922 2.495 -13.330 1.00 89.75 81 LEU A O 1
ATOM 645 N N . GLU A 1 82 ? 12.010 3.961 -11.903 1.00 87.56 82 GLU A N 1
ATOM 646 C CA . GLU A 1 82 ? 12.039 5.072 -12.852 1.00 87.56 82 GLU A CA 1
ATOM 647 C C . GLU A 1 82 ? 13.477 5.494 -13.170 1.00 87.56 82 GLU A C 1
ATOM 649 O O . GLU A 1 82 ? 13.801 5.680 -14.346 1.00 87.56 82 GLU A O 1
ATOM 654 N N . GLU A 1 83 ? 14.359 5.527 -12.170 1.00 89.69 83 GLU A N 1
ATOM 655 C CA . GLU A 1 83 ? 15.788 5.770 -12.359 1.00 89.69 83 GLU A CA 1
ATOM 656 C C . GLU A 1 83 ? 16.440 4.696 -13.244 1.00 89.69 83 GLU A C 1
ATOM 658 O O . GLU A 1 83 ? 17.077 5.028 -14.249 1.00 89.69 83 GLU A O 1
ATOM 663 N N . LEU A 1 84 ? 16.204 3.410 -12.955 1.00 87.38 84 LEU A N 1
ATOM 664 C CA . LEU A 1 84 ? 16.716 2.299 -13.766 1.00 87.38 84 LEU A CA 1
ATOM 665 C C . LEU A 1 84 ? 16.250 2.397 -15.224 1.00 87.38 84 LEU A C 1
ATOM 667 O O . LEU A 1 84 ? 17.051 2.253 -16.148 1.00 87.38 84 LEU A O 1
ATOM 671 N N . VAL A 1 85 ? 14.973 2.717 -15.456 1.00 85.38 85 VAL A N 1
ATOM 672 C CA . VAL A 1 85 ? 14.433 2.900 -16.812 1.00 85.38 85 VAL A CA 1
ATOM 673 C C . VAL A 1 85 ? 15.097 4.081 -17.529 1.00 85.38 85 VAL A C 1
ATOM 675 O O . VAL A 1 85 ? 15.339 3.993 -18.736 1.00 85.38 85 VAL A O 1
ATOM 678 N N . ILE A 1 86 ? 15.396 5.181 -16.832 1.00 84.00 86 ILE A N 1
ATOM 679 C CA . ILE A 1 86 ? 16.096 6.342 -17.406 1.00 84.00 86 ILE A CA 1
ATOM 680 C C . ILE A 1 86 ? 17.539 5.974 -17.772 1.00 84.00 86 ILE A C 1
ATOM 682 O O . ILE A 1 86 ? 17.976 6.282 -18.884 1.00 84.00 86 ILE A O 1
ATOM 686 N N . ILE A 1 87 ? 18.260 5.280 -16.886 1.00 82.81 87 ILE A N 1
ATOM 687 C CA . ILE A 1 87 ? 19.638 4.825 -17.127 1.00 82.81 87 ILE A CA 1
ATOM 688 C C . ILE A 1 87 ? 19.686 3.885 -18.337 1.00 82.81 87 ILE A C 1
ATOM 690 O O . ILE A 1 87 ? 20.467 4.117 -19.262 1.00 82.81 87 ILE A O 1
ATOM 694 N N . SER A 1 88 ? 18.803 2.882 -18.397 1.00 81.19 88 SER A N 1
ATOM 695 C CA . SER A 1 88 ? 18.758 1.935 -19.519 1.00 81.19 88 SER A CA 1
ATOM 696 C C . SER A 1 88 ? 18.414 2.602 -20.854 1.00 81.19 88 SER A C 1
ATOM 698 O O . SER A 1 88 ? 18.882 2.153 -21.899 1.00 81.19 88 SER A O 1
ATOM 700 N N . ARG A 1 89 ? 17.626 3.687 -20.851 1.00 78.88 89 ARG A N 1
ATOM 701 C CA . ARG A 1 89 ? 17.364 4.483 -22.063 1.00 78.88 89 ARG A CA 1
ATOM 702 C C . ARG A 1 89 ? 18.582 5.295 -22.495 1.00 78.88 89 ARG A C 1
ATOM 704 O O . ARG A 1 89 ? 18.883 5.307 -23.683 1.00 78.88 89 ARG A O 1
ATOM 711 N N . LYS A 1 90 ? 19.298 5.927 -21.557 1.00 74.81 90 LYS A N 1
ATOM 712 C CA . LYS A 1 90 ? 20.523 6.697 -21.852 1.00 74.81 90 LYS A CA 1
ATOM 713 C C . LYS A 1 90 ? 21.631 5.825 -22.453 1.00 74.81 90 LYS A C 1
ATOM 715 O O . LYS A 1 90 ? 22.362 6.299 -23.317 1.00 74.81 90 LYS A O 1
ATOM 720 N N . GLN A 1 91 ? 21.726 4.559 -22.037 1.00 69.50 91 GLN A N 1
ATOM 721 C CA . GLN A 1 91 ? 22.660 3.582 -22.617 1.00 69.50 91 GLN A CA 1
ATOM 722 C C . GLN A 1 91 ? 22.315 3.169 -24.054 1.00 69.50 91 GLN A C 1
ATOM 724 O O . GLN A 1 91 ? 23.188 2.677 -24.749 1.00 69.50 91 GLN A O 1
ATOM 729 N N . LYS A 1 92 ? 21.068 3.353 -24.506 1.00 63.25 92 LYS A N 1
ATOM 730 C CA . LYS A 1 92 ? 20.653 3.047 -25.886 1.00 63.25 92 LYS A CA 1
ATOM 731 C C . LYS A 1 92 ? 20.934 4.198 -26.862 1.00 63.25 92 LYS A C 1
ATOM 733 O O . LYS A 1 92 ? 20.980 3.987 -28.066 1.00 63.25 92 LYS A O 1
ATOM 738 N N . THR A 1 93 ? 21.051 5.422 -26.345 1.00 59.38 93 THR A N 1
ATOM 739 C CA . THR A 1 93 ? 21.336 6.642 -27.123 1.00 59.38 93 THR A CA 1
ATOM 740 C C . THR A 1 93 ? 22.827 6.967 -27.246 1.00 59.38 93 THR A C 1
ATOM 742 O O . THR A 1 93 ? 23.165 7.936 -27.918 1.00 59.38 93 THR A O 1
ATOM 745 N N . ARG A 1 94 ? 23.695 6.210 -26.568 1.00 51.91 94 ARG A N 1
ATOM 746 C CA . ARG A 1 94 ? 25.156 6.257 -26.709 1.00 51.91 94 ARG A CA 1
ATOM 747 C C . ARG A 1 94 ? 25.610 5.064 -27.531 1.00 51.91 94 ARG A C 1
ATOM 749 O O . ARG A 1 94 ? 26.585 5.243 -28.284 1.00 51.91 94 ARG A O 1
#

InterPro domains:
  IPR005024 Snf7 family [PF03357] (16-85)
  IPR005024 Snf7 family [PTHR22761] (9-90)

Sequence (94 aa):
MGVGSSKHKITSQDKAILDLKVQRDKLKKYQKNLNVVIEKEIAAAKLALSQGNKKKALLALKKKKYQEQLLEKTDQQLLNLEELVIISRKQKTR

Organism: NCBI:txid1340429